Protein AF-A0A4V0IC32-F1 (afdb_monomer)

Structure (mmCIF, N/CA/C/O backbone):
data_AF-A0A4V0IC32-F1
#
_entry.id   AF-A0A4V0IC32-F1
#
loop_
_atom_site.group_PDB
_atom_site.id
_atom_site.type_symbol
_atom_site.label_atom_id
_atom_site.label_alt_id
_atom_site.label_comp_id
_atom_site.label_asym_id
_atom_site.label_entity_id
_atom_site.label_seq_id
_atom_site.pdbx_PDB_ins_code
_atom_site.Cartn_x
_atom_site.Cartn_y
_atom_site.Cartn_z
_atom_site.occupanc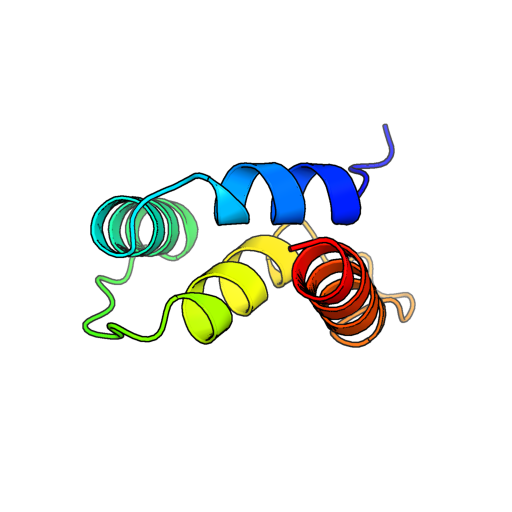y
_atom_site.B_iso_or_equiv
_atom_site.auth_seq_id
_atom_site.auth_comp_id
_atom_site.auth_asym_id
_atom_site.auth_atom_id
_atom_site.pdbx_PDB_model_num
ATOM 1 N N . MET A 1 1 ? -1.621 -14.038 -14.004 1.00 36.66 1 MET A N 1
ATOM 2 C CA . MET A 1 1 ? -0.811 -12.863 -14.392 1.00 36.66 1 MET A CA 1
ATOM 3 C C . MET A 1 1 ? -0.050 -12.408 -13.158 1.00 36.66 1 MET A C 1
ATOM 5 O O . MET A 1 1 ? -0.696 -12.128 -12.160 1.00 36.66 1 MET A O 1
ATOM 9 N N . GLY A 1 2 ? 1.285 -12.466 -13.179 1.00 48.59 2 GLY A N 1
ATOM 10 C CA . GLY A 1 2 ? 2.121 -12.256 -11.991 1.00 48.59 2 GLY A CA 1
ATOM 11 C C . GLY A 1 2 ? 2.017 -10.826 -11.467 1.00 48.59 2 GLY A C 1
ATOM 12 O O . GLY A 1 2 ? 2.444 -9.887 -12.138 1.00 48.59 2 GLY A O 1
ATOM 13 N N . LEU A 1 3 ? 1.426 -10.663 -10.285 1.00 57.12 3 LEU A N 1
ATOM 14 C CA . LEU A 1 3 ? 1.398 -9.392 -9.574 1.00 57.12 3 LEU A CA 1
ATOM 15 C C . LEU A 1 3 ? 2.830 -9.074 -9.142 1.00 57.12 3 LEU A C 1
ATOM 17 O O . LEU A 1 3 ? 3.416 -9.750 -8.303 1.00 57.12 3 LEU A O 1
ATOM 21 N N . ASN A 1 4 ? 3.433 -8.084 -9.796 1.00 72.31 4 ASN A N 1
ATOM 22 C CA . ASN A 1 4 ? 4.773 -7.637 -9.459 1.00 72.31 4 ASN A CA 1
ATOM 23 C C . ASN A 1 4 ? 4.694 -6.863 -8.137 1.00 72.31 4 ASN A C 1
ATOM 25 O O . ASN A 1 4 ? 4.295 -5.696 -8.126 1.00 72.31 4 ASN A O 1
ATOM 29 N N . VAL A 1 5 ? 5.075 -7.527 -7.046 1.00 73.25 5 VAL A N 1
ATOM 30 C CA . VAL A 1 5 ?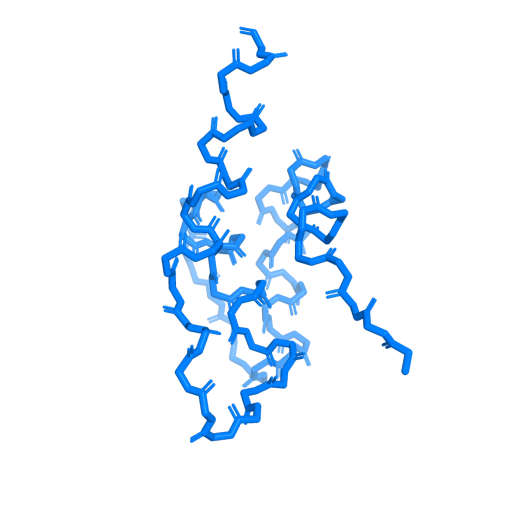 5.108 -6.989 -5.678 1.00 73.25 5 VAL A CA 1
AT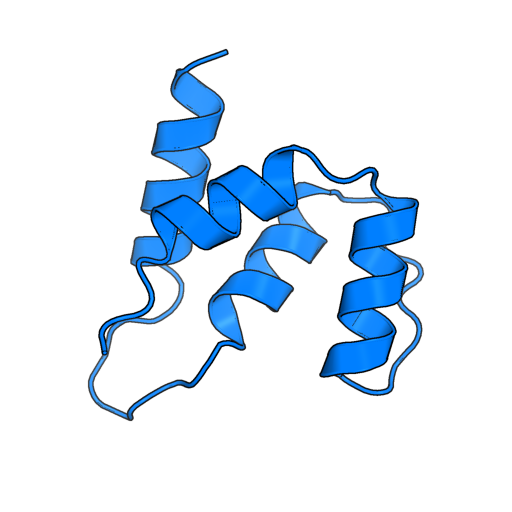OM 31 C C . VAL A 1 5 ? 5.764 -5.605 -5.629 1.00 73.25 5 VAL A C 1
ATOM 33 O O . VAL A 1 5 ? 5.269 -4.718 -4.942 1.00 73.25 5 VAL A O 1
ATOM 36 N N . ALA A 1 6 ? 6.808 -5.349 -6.426 1.00 74.00 6 ALA A N 1
ATOM 37 C CA . ALA A 1 6 ? 7.468 -4.044 -6.459 1.00 74.00 6 ALA A CA 1
ATOM 38 C C . ALA A 1 6 ? 6.562 -2.917 -6.983 1.00 74.00 6 ALA A C 1
ATOM 40 O O . ALA A 1 6 ? 6.630 -1.792 -6.486 1.00 74.00 6 ALA A O 1
ATOM 41 N N . LYS A 1 7 ? 5.678 -3.197 -7.951 1.00 78.69 7 LYS A N 1
ATOM 42 C CA . LYS A 1 7 ? 4.701 -2.209 -8.442 1.00 78.69 7 LYS A CA 1
ATOM 43 C C . LYS A 1 7 ? 3.634 -1.913 -7.394 1.00 78.69 7 LYS A C 1
ATOM 45 O O . LYS A 1 7 ? 3.276 -0.751 -7.214 1.00 78.69 7 LYS A O 1
ATOM 50 N N . GLU A 1 8 ? 3.152 -2.937 -6.693 1.00 81.56 8 GLU A N 1
ATOM 51 C CA . GLU A 1 8 ? 2.190 -2.747 -5.605 1.00 81.56 8 GLU A CA 1
ATOM 52 C C . GLU A 1 8 ? 2.813 -1.966 -4.450 1.00 81.56 8 GLU A C 1
ATOM 54 O O . GLU A 1 8 ? 2.244 -0.971 -4.011 1.00 81.56 8 GLU A O 1
ATOM 59 N N . VAL A 1 9 ? 4.022 -2.334 -4.020 1.00 83.06 9 VAL A N 1
ATOM 60 C CA . VAL A 1 9 ? 4.770 -1.610 -2.986 1.00 83.06 9 VAL A CA 1
ATOM 61 C C . VAL A 1 9 ? 5.006 -0.156 -3.399 1.00 83.06 9 VAL A C 1
ATOM 63 O O . VAL A 1 9 ? 4.764 0.739 -2.594 1.00 83.06 9 VAL A O 1
ATOM 66 N N . ALA A 1 10 ? 5.393 0.113 -4.650 1.00 84.19 10 ALA A N 1
ATOM 67 C CA . ALA A 1 10 ? 5.560 1.476 -5.156 1.00 84.19 10 ALA A CA 1
ATOM 68 C C . ALA A 1 10 ? 4.242 2.272 -5.179 1.00 84.19 10 ALA A C 1
ATOM 70 O O . ALA A 1 10 ? 4.235 3.460 -4.859 1.00 84.19 10 ALA A O 1
ATOM 71 N N . ALA A 1 11 ? 3.113 1.642 -5.514 1.00 85.81 11 ALA A N 1
ATOM 72 C CA . ALA A 1 11 ? 1.799 2.282 -5.449 1.00 85.81 11 ALA A CA 1
ATOM 73 C C . ALA A 1 11 ? 1.386 2.578 -3.996 1.00 85.81 11 ALA A C 1
ATOM 75 O O . ALA A 1 11 ? 0.931 3.679 -3.683 1.00 85.81 11 ALA A O 1
ATOM 76 N N . LEU A 1 12 ? 1.615 1.628 -3.087 1.00 85.75 12 LEU A N 1
ATOM 77 C CA . LEU A 1 12 ? 1.359 1.775 -1.657 1.00 85.75 12 LEU A CA 1
ATOM 78 C C . LEU A 1 12 ? 2.279 2.827 -1.021 1.00 85.75 12 LEU A C 1
ATOM 80 O O . LEU A 1 12 ? 1.835 3.535 -0.127 1.00 85.75 12 LEU A O 1
ATOM 84 N N . GLN A 1 13 ? 3.518 2.993 -1.503 1.00 83.19 13 GLN A N 1
ATOM 85 C CA . GLN A 1 13 ? 4.476 4.045 -1.115 1.00 83.19 13 GLN A CA 1
ATOM 86 C C . GLN A 1 13 ? 4.026 5.469 -1.496 1.00 83.19 13 GLN A C 1
ATOM 88 O O . GLN A 1 13 ? 4.498 6.439 -0.906 1.00 83.19 13 GLN A O 1
ATOM 93 N N . ARG A 1 14 ? 3.072 5.620 -2.419 1.00 87.19 14 ARG A N 1
ATOM 94 C CA . ARG A 1 14 ? 2.512 6.933 -2.789 1.00 87.19 14 ARG A CA 1
ATOM 95 C C . ARG A 1 14 ? 1.280 7.314 -1.968 1.00 87.19 14 ARG A C 1
ATOM 97 O O . ARG A 1 14 ? 0.938 8.487 -1.906 1.00 87.19 14 ARG A O 1
ATOM 104 N N . MET A 1 15 ? 0.635 6.346 -1.315 1.00 86.06 15 MET A N 1
ATOM 105 C CA . MET A 1 15 ? -0.563 6.570 -0.495 1.00 86.06 15 MET A CA 1
ATOM 106 C C . MET A 1 15 ? -0.213 7.159 0.867 1.00 86.06 15 MET A C 1
ATOM 108 O O . MET A 1 15 ? 0.814 6.831 1.440 1.00 86.06 15 MET A O 1
ATOM 112 N N . THR A 1 16 ? -1.050 7.997 1.446 1.00 87.19 16 THR A N 1
ATOM 113 C CA . THR A 1 16 ? -0.877 8.490 2.818 1.00 87.19 16 THR A CA 1
ATOM 114 C C . THR A 1 16 ? -1.083 7.370 3.854 1.00 87.19 16 THR A C 1
ATOM 116 O O . THR A 1 16 ? -1.744 6.367 3.570 1.00 87.19 16 THR A O 1
ATOM 119 N N . PRO A 1 17 ? -0.581 7.519 5.097 1.00 82.81 17 PRO A N 1
ATOM 120 C CA . PRO A 1 17 ? -0.826 6.543 6.165 1.00 82.81 17 PRO A CA 1
ATOM 121 C C . PRO A 1 17 ? -2.318 6.267 6.412 1.00 82.81 17 PRO A C 1
ATOM 123 O O . PRO A 1 17 ? -2.690 5.141 6.727 1.00 82.81 17 PRO A O 1
ATOM 126 N N . LYS A 1 18 ? -3.180 7.274 6.221 1.00 85.31 18 LYS A N 1
ATOM 127 C CA . LYS A 1 18 ? -4.637 7.148 6.364 1.00 85.31 18 LYS A CA 1
ATOM 128 C C . LYS A 1 18 ? -5.252 6.291 5.253 1.00 85.31 18 LYS A C 1
ATOM 130 O O . LYS A 1 18 ? -6.112 5.460 5.529 1.00 85.31 18 LYS A O 1
ATOM 135 N N . GLU A 1 19 ? -4.797 6.461 4.014 1.00 87.94 19 GLU A N 1
ATOM 136 C CA . GLU A 1 19 ? -5.238 5.644 2.874 1.00 87.94 19 GLU A CA 1
ATOM 137 C C . GLU A 1 19 ? -4.751 4.200 2.991 1.00 87.94 19 GLU A C 1
ATOM 139 O O . GLU A 1 19 ? -5.511 3.273 2.724 1.00 87.94 19 GLU A O 1
ATOM 144 N N . LEU A 1 20 ? -3.517 3.999 3.462 1.00 88.19 20 LEU A N 1
ATOM 145 C CA . LEU A 1 20 ? -2.994 2.669 3.768 1.00 88.19 20 LEU A CA 1
ATOM 146 C C . LEU A 1 20 ? -3.808 1.981 4.867 1.00 88.19 20 LEU A C 1
ATOM 148 O O . LEU A 1 20 ? -4.148 0.812 4.723 1.00 88.19 20 LE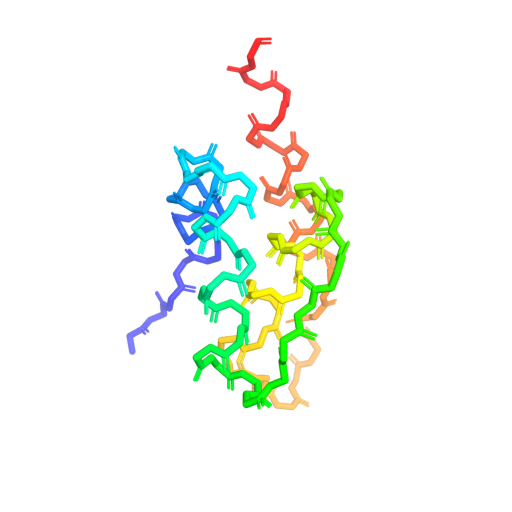U A O 1
ATOM 152 N N . ALA A 1 21 ? -4.161 2.695 5.938 1.00 85.38 21 ALA A N 1
ATOM 153 C CA . ALA A 1 21 ? -4.984 2.143 7.012 1.00 85.38 21 ALA A CA 1
ATOM 154 C C . ALA A 1 21 ? -6.391 1.765 6.522 1.00 85.38 21 ALA A C 1
ATOM 156 O O . ALA A 1 2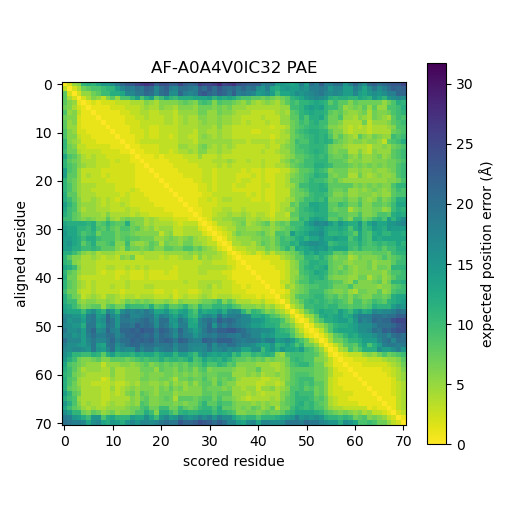1 ? -6.914 0.723 6.907 1.00 85.38 21 ALA A O 1
ATOM 157 N N . ARG A 1 22 ? -6.977 2.572 5.628 1.00 87.50 22 ARG A N 1
ATOM 158 C CA . ARG A 1 22 ? -8.269 2.267 5.002 1.00 87.50 22 ARG A CA 1
ATOM 159 C C . ARG A 1 22 ? -8.187 1.037 4.101 1.00 87.50 22 ARG A C 1
ATOM 161 O O . ARG A 1 22 ? -8.981 0.128 4.276 1.00 87.50 22 ARG A O 1
ATOM 168 N N . LYS A 1 23 ? -7.180 0.955 3.225 1.00 85.31 23 LYS A N 1
ATOM 169 C CA . LYS A 1 23 ? -6.941 -0.238 2.396 1.00 85.31 23 LYS A CA 1
ATOM 170 C C . LYS A 1 23 ? -6.698 -1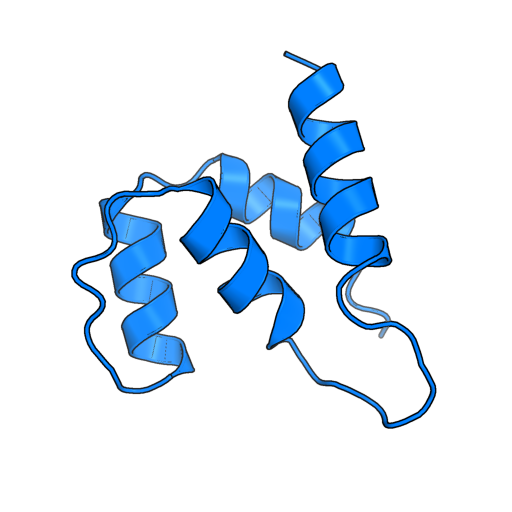.490 3.224 1.00 85.31 23 LYS A C 1
ATOM 172 O O . LYS A 1 23 ? -7.143 -2.565 2.848 1.00 85.31 23 LYS A O 1
ATOM 177 N N . PHE A 1 24 ? -5.975 -1.355 4.330 1.00 84.56 24 PHE A N 1
ATOM 178 C CA . PHE A 1 24 ? -5.785 -2.448 5.269 1.00 84.56 24 PHE A CA 1
ATOM 179 C C . PHE A 1 24 ? -7.135 -2.897 5.842 1.00 84.56 24 PHE A C 1
ATOM 181 O O . PHE A 1 24 ? -7.430 -4.084 5.816 1.00 84.56 24 PHE A O 1
ATOM 188 N N . ALA A 1 25 ? -7.980 -1.967 6.288 1.00 86.69 25 ALA A N 1
ATOM 189 C CA . ALA A 1 25 ? -9.312 -2.298 6.786 1.00 86.69 25 ALA A CA 1
ATOM 190 C C . ALA A 1 25 ? -10.219 -2.917 5.709 1.00 86.69 25 ALA A C 1
ATOM 192 O O . ALA A 1 25 ? -10.934 -3.862 6.008 1.00 86.69 25 ALA A O 1
ATOM 193 N N . ASP A 1 26 ? -10.147 -2.454 4.459 1.00 85.31 26 ASP A N 1
ATOM 194 C CA . ASP A 1 26 ? -10.912 -3.029 3.343 1.00 85.31 26 ASP A CA 1
ATOM 195 C C . ASP A 1 26 ? -10.449 -4.457 2.993 1.00 85.31 26 ASP A C 1
ATOM 197 O O . ASP A 1 26 ? -11.266 -5.303 2.640 1.00 85.31 26 ASP A O 1
ATOM 201 N N . LEU A 1 27 ? -9.144 -4.743 3.091 1.00 83.25 27 LEU A N 1
ATOM 202 C CA . LEU A 1 27 ? -8.576 -6.060 2.767 1.00 83.25 27 LEU A CA 1
ATOM 203 C C . LEU A 1 27 ? -8.715 -7.077 3.901 1.00 83.25 27 LEU A C 1
ATOM 205 O O . LEU A 1 27 ? -8.933 -8.257 3.643 1.00 83.25 27 LEU A O 1
ATOM 209 N N . PHE A 1 28 ? -8.546 -6.632 5.145 1.00 81.50 28 PHE A N 1
ATOM 210 C CA . PHE A 1 28 ? -8.525 -7.505 6.319 1.00 81.50 28 PHE A CA 1
ATOM 211 C C . PHE A 1 28 ? -9.819 -7.453 7.136 1.00 81.50 28 PHE A C 1
ATOM 213 O O . PHE A 1 28 ? -9.978 -8.241 8.060 1.00 81.50 28 PHE A O 1
ATOM 220 N N . GLY A 1 29 ? -10.726 -6.520 6.845 1.00 81.31 29 GLY A N 1
ATOM 221 C CA . GLY A 1 29 ? -11.944 -6.292 7.627 1.00 81.31 29 GLY A CA 1
ATOM 222 C C . GLY A 1 29 ? -11.708 -5.631 8.990 1.00 81.31 29 GLY A C 1
ATOM 223 O O . GLY A 1 29 ? -12.669 -5.370 9.710 1.00 81.31 29 GLY A O 1
ATOM 224 N N . GLU A 1 30 ? -10.455 -5.335 9.357 1.00 78.94 30 GLU A N 1
ATOM 225 C CA . GLU A 1 30 ? -10.093 -4.786 10.666 1.00 78.94 30 GLU A CA 1
ATOM 226 C C . GLU A 1 30 ? -9.515 -3.366 10.561 1.00 78.94 30 GLU A C 1
ATOM 228 O O . GLU A 1 30 ? -8.518 -3.146 9.858 1.00 78.94 30 GLU A O 1
ATOM 233 N N . PRO A 1 31 ? -10.069 -2.380 11.293 1.00 77.38 31 PRO A N 1
ATOM 234 C CA . PRO A 1 31 ? -9.472 -1.059 11.370 1.00 77.38 31 PRO A CA 1
ATOM 235 C C . PRO A 1 31 ? -8.133 -1.138 12.105 1.00 77.38 31 PRO A C 1
ATOM 237 O O . PRO A 1 31 ? -8.025 -1.652 13.217 1.00 77.38 31 PRO A O 1
ATOM 240 N N . THR A 1 32 ? -7.093 -0.580 11.496 1.00 79.00 32 THR A N 1
ATOM 241 C CA . THR A 1 32 ? -5.765 -0.521 12.104 1.00 79.00 32 THR A CA 1
ATOM 242 C C . THR A 1 32 ? -5.471 0.875 12.637 1.00 79.00 32 THR A C 1
ATOM 244 O O . THR A 1 32 ? -5.545 1.868 11.915 1.00 79.00 32 THR A O 1
ATOM 247 N N . ASN A 1 33 ? -5.081 0.953 13.911 1.00 75.25 33 ASN A N 1
ATOM 248 C CA . ASN A 1 33 ? -4.567 2.181 14.527 1.00 75.25 33 ASN A CA 1
ATOM 249 C C . ASN A 1 33 ? -3.073 2.407 14.230 1.00 75.25 33 ASN A C 1
ATOM 251 O O . ASN A 1 33 ? -2.461 3.347 14.744 1.00 75.25 33 ASN A O 1
ATOM 255 N N . ALA A 1 34 ? -2.446 1.536 13.432 1.00 73.62 34 ALA A N 1
ATOM 256 C CA . ALA A 1 34 ? -1.031 1.651 13.127 1.00 73.62 34 ALA A CA 1
ATOM 257 C C . ALA A 1 34 ? -0.766 2.896 12.268 1.00 73.62 34 ALA A C 1
ATOM 259 O O . ALA A 1 34 ? -1.204 2.992 11.128 1.00 73.62 34 ALA A O 1
ATOM 260 N N . ARG A 1 35 ? 0.023 3.836 12.799 1.00 72.31 35 ARG A N 1
ATOM 261 C CA . ARG A 1 35 ? 0.511 5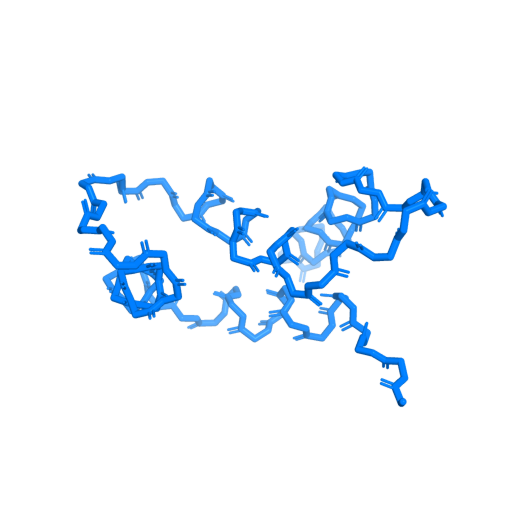.014 12.054 1.00 72.31 35 ARG A CA 1
ATOM 262 C C . ARG A 1 35 ? 1.810 4.749 11.289 1.00 72.31 35 ARG A C 1
ATOM 264 O O . ARG A 1 35 ? 2.286 5.607 10.553 1.00 72.31 35 ARG A O 1
ATOM 271 N N . ASN A 1 36 ? 2.395 3.564 11.466 1.00 82.75 36 ASN A N 1
ATOM 272 C CA . ASN A 1 36 ? 3.628 3.181 10.795 1.00 82.75 36 ASN A CA 1
ATOM 273 C C . ASN A 1 36 ? 3.324 2.752 9.354 1.00 82.75 36 ASN A C 1
ATOM 275 O O . ASN A 1 36 ? 2.844 1.645 9.102 1.00 82.75 36 ASN A O 1
ATOM 279 N N . ARG A 1 37 ? 3.642 3.649 8.420 1.00 82.25 37 ARG A N 1
ATOM 280 C CA . ARG A 1 37 ? 3.483 3.469 6.976 1.00 82.25 37 ARG A CA 1
ATOM 281 C C . ARG A 1 37 ? 4.114 2.164 6.485 1.00 82.25 37 ARG A C 1
ATOM 283 O O . ARG A 1 37 ? 3.432 1.368 5.850 1.00 82.25 37 ARG A O 1
ATOM 290 N N . THR A 1 38 ? 5.376 1.908 6.823 1.00 82.94 38 THR A N 1
ATOM 291 C CA . THR A 1 38 ? 6.116 0.710 6.394 1.00 82.94 38 THR A CA 1
ATOM 292 C C . THR A 1 38 ? 5.441 -0.573 6.873 1.00 82.94 38 THR A C 1
ATOM 294 O O . THR A 1 38 ? 5.308 -1.528 6.109 1.00 82.94 38 THR A O 1
ATOM 297 N N . ARG A 1 39 ? 4.927 -0.577 8.111 1.00 83.25 39 ARG A N 1
ATOM 298 C CA . ARG A 1 39 ? 4.182 -1.717 8.669 1.00 83.25 39 ARG A CA 1
ATOM 299 C C . ARG A 1 39 ? 2.901 -2.013 7.880 1.00 83.25 39 ARG A C 1
ATOM 301 O O . ARG A 1 39 ? 2.590 -3.180 7.653 1.00 83.25 39 ARG A O 1
ATOM 308 N N . LEU A 1 40 ? 2.175 -0.976 7.457 1.00 84.38 40 LEU A N 1
ATOM 309 C CA . LEU A 1 40 ? 0.955 -1.126 6.657 1.00 84.38 40 LEU A CA 1
ATOM 310 C C . LEU A 1 40 ? 1.261 -1.628 5.247 1.00 84.38 40 LEU A C 1
ATOM 312 O O . LEU A 1 40 ? 0.640 -2.587 4.800 1.00 84.38 40 LEU A O 1
ATOM 316 N N . VAL A 1 41 ? 2.249 -1.029 4.574 1.00 84.94 41 VAL A N 1
ATOM 317 C CA . VAL A 1 41 ? 2.648 -1.436 3.217 1.00 84.94 41 VAL A CA 1
ATOM 318 C C . VAL A 1 41 ? 3.077 -2.901 3.197 1.00 84.94 41 VAL A C 1
ATOM 320 O O . VAL A 1 41 ? 2.601 -3.653 2.353 1.00 84.94 41 VAL A O 1
ATOM 323 N N . ARG A 1 42 ? 3.904 -3.328 4.162 1.00 81.69 42 ARG A N 1
ATOM 324 C CA . ARG A 1 42 ? 4.361 -4.721 4.285 1.00 81.69 42 ARG A CA 1
ATOM 325 C C . ARG A 1 42 ? 3.195 -5.701 4.403 1.00 81.69 42 ARG A C 1
ATOM 327 O O . ARG A 1 42 ? 3.169 -6.708 3.706 1.00 81.69 42 ARG A O 1
ATOM 334 N N . ARG A 1 43 ? 2.215 -5.398 5.260 1.00 80.38 43 ARG A N 1
ATOM 335 C CA . ARG A 1 43 ? 1.042 -6.262 5.456 1.00 80.38 43 ARG A CA 1
ATOM 336 C C . ARG A 1 43 ? 0.130 -6.306 4.237 1.00 80.38 43 ARG A C 1
ATOM 338 O O . ARG A 1 43 ? -0.366 -7.374 3.913 1.00 80.38 43 ARG A O 1
ATOM 345 N N . ILE A 1 44 ? -0.088 -5.169 3.580 1.00 84.12 44 ILE A N 1
ATOM 346 C CA . ILE A 1 44 ? -0.942 -5.097 2.390 1.00 84.12 44 ILE A CA 1
ATOM 347 C C . ILE A 1 44 ? -0.284 -5.842 1.221 1.00 84.12 44 ILE A C 1
ATOM 349 O O . ILE A 1 44 ? -0.937 -6.664 0.587 1.00 84.12 44 ILE A O 1
ATOM 353 N N . ALA A 1 45 ? 1.013 -5.624 0.983 1.00 81.50 45 ALA A N 1
ATOM 354 C CA . ALA A 1 45 ? 1.760 -6.299 -0.078 1.00 81.50 45 ALA A CA 1
ATOM 355 C C . ALA A 1 45 ? 1.899 -7.815 0.167 1.00 81.50 45 ALA A C 1
ATOM 357 O O . ALA A 1 45 ? 1.748 -8.603 -0.759 1.00 81.50 45 ALA A O 1
ATOM 358 N N . GLY A 1 46 ? 2.117 -8.242 1.417 1.00 73.38 46 GLY A N 1
ATOM 359 C CA . GLY A 1 46 ? 2.210 -9.663 1.783 1.00 73.38 46 GLY A CA 1
ATOM 360 C C . GLY A 1 46 ? 0.879 -10.431 1.771 1.00 73.38 46 GLY A C 1
ATOM 361 O O . GLY A 1 46 ? 0.886 -11.652 1.888 1.00 73.38 46 GLY A O 1
ATOM 362 N N . SER A 1 47 ? -0.260 -9.743 1.630 1.00 66.81 47 SER A N 1
ATOM 363 C CA . SER A 1 47 ? -1.597 -10.358 1.607 1.00 66.81 47 SER A CA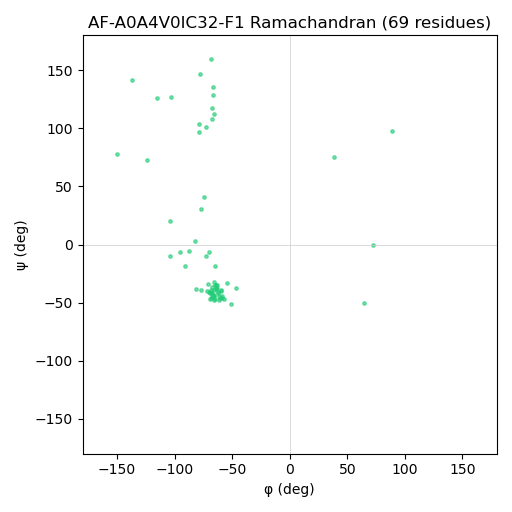 1
ATOM 364 C C . SER A 1 47 ? -2.133 -10.639 0.203 1.00 66.81 47 SER A C 1
ATOM 366 O O . SER A 1 47 ? -3.191 -11.257 0.084 1.00 66.81 47 SER A O 1
ATOM 368 N N . SER A 1 48 ? -1.438 -10.203 -0.854 1.00 61.81 48 SER A N 1
ATOM 369 C CA . SER A 1 48 ? -1.888 -10.268 -2.257 1.00 61.81 48 SER A CA 1
ATOM 370 C C . SER A 1 48 ? -1.816 -11.686 -2.872 1.00 61.81 48 SER A C 1
ATOM 372 O O . SER A 1 48 ? -1.474 -11.832 -4.037 1.00 61.81 48 SER A O 1
ATOM 374 N N . ASN A 1 49 ? -2.192 -12.729 -2.110 1.00 45.81 49 ASN A N 1
ATOM 375 C CA . ASN A 1 49 ? -2.206 -14.171 -2.440 1.00 45.81 49 ASN A CA 1
ATOM 376 C C . ASN A 1 49 ? -0.896 -14.943 -2.144 1.00 45.81 49 ASN A C 1
ATOM 378 O O . ASN A 1 49 ? -0.006 -14.994 -2.996 1.00 45.81 49 ASN A O 1
ATOM 382 N N . PRO A 1 50 ? -0.782 -15.642 -0.996 1.00 49.16 50 PRO A N 1
ATOM 383 C CA . PRO A 1 50 ? 0.292 -16.604 -0.784 1.00 49.16 50 PRO A CA 1
ATOM 384 C C . PRO A 1 50 ? -0.042 -17.917 -1.508 1.00 49.16 50 PRO A C 1
ATOM 386 O O . PRO A 1 50 ? -0.750 -18.776 -0.986 1.00 49.16 50 PRO A O 1
ATOM 389 N N . SER A 1 51 ? 0.492 -18.114 -2.716 1.00 43.34 51 SER A N 1
ATOM 390 C CA . SER A 1 51 ? 0.658 -19.487 -3.210 1.00 43.34 51 SER A CA 1
ATOM 391 C C . SER A 1 51 ? 1.706 -20.197 -2.334 1.00 43.34 51 SER A C 1
ATOM 393 O O . SER A 1 51 ? 2.744 -19.603 -2.044 1.00 43.34 51 SER A O 1
ATOM 395 N N . PRO A 1 52 ? 1.481 -21.452 -1.901 1.00 47.53 52 PRO A N 1
ATOM 396 C CA . PRO A 1 52 ? 2.185 -22.083 -0.774 1.00 47.53 52 PRO A CA 1
ATOM 397 C C . PRO A 1 52 ? 3.614 -22.566 -1.086 1.00 47.53 52 PRO A C 1
ATOM 399 O O . PRO A 1 52 ? 4.091 -23.543 -0.515 1.00 47.53 52 PRO A O 1
ATOM 402 N N . ARG A 1 53 ? 4.334 -21.907 -1.994 1.00 46.06 53 ARG A N 1
ATOM 403 C CA . ARG A 1 53 ? 5.717 -22.252 -2.340 1.00 46.06 53 ARG A CA 1
ATOM 404 C C . ARG A 1 53 ? 6.607 -21.030 -2.149 1.00 46.06 53 ARG A C 1
ATOM 406 O O . ARG A 1 53 ? 6.997 -20.399 -3.115 1.00 46.06 53 ARG A O 1
ATOM 413 N N . VAL A 1 54 ? 6.847 -20.707 -0.878 1.00 48.12 54 VAL A N 1
ATOM 414 C CA . VAL A 1 54 ? 7.976 -19.907 -0.365 1.00 48.12 54 VAL A CA 1
ATOM 415 C C . VAL A 1 54 ? 8.374 -18.715 -1.254 1.00 48.12 54 VAL A C 1
ATOM 417 O O . VAL A 1 54 ? 9.395 -18.748 -1.927 1.00 48.12 54 VAL A O 1
ATOM 420 N N . SER A 1 55 ? 7.572 -17.653 -1.213 1.00 53.06 55 SER A N 1
ATOM 421 C CA . SER A 1 55 ? 7.986 -16.287 -1.570 1.00 53.06 55 SER A CA 1
ATOM 422 C C . SER A 1 55 ? 7.139 -15.342 -0.718 1.00 53.06 55 SER A C 1
ATOM 424 O O . SER A 1 55 ? 6.097 -14.843 -1.139 1.00 53.06 55 SER A O 1
ATOM 426 N N . THR A 1 56 ? 7.510 -15.209 0.556 1.00 63.78 56 THR A N 1
ATOM 427 C CA . THR A 1 56 ? 6.775 -14.407 1.543 1.00 63.78 56 THR A CA 1
ATOM 428 C C . THR A 1 56 ? 7.777 -13.611 2.369 1.00 63.78 56 THR A C 1
ATOM 430 O O . THR A 1 56 ? 8.844 -14.113 2.709 1.00 63.78 56 THR A O 1
ATOM 433 N N . ASP A 1 57 ? 7.414 -12.368 2.682 1.00 60.94 57 ASP A N 1
ATOM 434 C CA . ASP A 1 57 ? 8.181 -11.369 3.436 1.00 60.94 57 ASP A CA 1
ATOM 435 C C . ASP A 1 57 ? 9.493 -10.876 2.803 1.00 60.94 57 ASP A C 1
ATOM 437 O O . ASP A 1 57 ? 9.646 -9.663 2.676 1.00 60.94 57 ASP A O 1
ATOM 441 N N . ASP A 1 58 ? 10.396 -11.748 2.354 1.00 64.69 58 ASP A N 1
ATOM 442 C CA . ASP A 1 58 ? 11.728 -11.343 1.872 1.00 64.69 58 ASP A CA 1
ATOM 443 C C . ASP A 1 58 ? 11.657 -10.503 0.582 1.00 64.69 58 ASP A C 1
ATOM 445 O O . ASP A 1 58 ? 12.219 -9.414 0.518 1.00 64.69 58 ASP A O 1
ATOM 449 N N . ASP A 1 59 ? 10.835 -10.907 -0.394 1.00 71.56 59 ASP A N 1
ATOM 450 C CA . ASP A 1 59 ? 10.606 -10.140 -1.631 1.00 71.56 59 ASP A CA 1
ATOM 451 C C . ASP A 1 59 ? 9.937 -8.781 -1.375 1.00 71.56 59 ASP A C 1
ATOM 453 O O . ASP A 1 59 ? 10.213 -7.790 -2.054 1.00 71.56 59 ASP A O 1
ATOM 457 N N . VAL A 1 60 ? 9.048 -8.714 -0.378 1.00 70.50 60 VAL A N 1
ATOM 458 C CA . VAL A 1 60 ? 8.369 -7.472 0.018 1.00 70.50 60 VAL A CA 1
ATOM 459 C C . VAL A 1 60 ? 9.356 -6.541 0.712 1.00 70.50 60 VAL A C 1
ATOM 461 O O . VAL A 1 60 ? 9.326 -5.336 0.467 1.00 70.50 60 VAL A O 1
ATOM 464 N N . LEU A 1 61 ? 10.238 -7.084 1.555 1.00 73.31 61 LEU A N 1
ATOM 465 C CA . LEU A 1 61 ? 11.312 -6.341 2.206 1.00 73.31 61 LEU A CA 1
ATOM 466 C C . LEU A 1 61 ? 12.337 -5.853 1.182 1.00 73.31 61 LEU A C 1
ATOM 468 O O . LEU A 1 61 ? 12.670 -4.673 1.204 1.00 73.31 61 LEU A O 1
ATOM 472 N N . ALA A 1 62 ? 12.751 -6.698 0.238 1.00 80.50 62 ALA A N 1
ATOM 473 C CA . ALA A 1 62 ? 13.641 -6.330 -0.856 1.00 80.50 62 ALA A CA 1
ATOM 474 C C . ALA A 1 62 ? 13.016 -5.257 -1.763 1.00 80.50 62 ALA A C 1
ATOM 476 O O . ALA A 1 62 ? 13.684 -4.294 -2.130 1.00 80.50 62 ALA A O 1
ATOM 477 N N . ALA A 1 63 ? 11.722 -5.360 -2.082 1.00 78.75 63 ALA A N 1
ATOM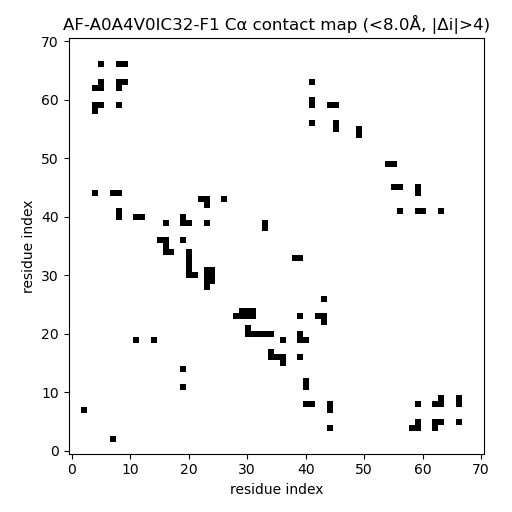 478 C CA . ALA A 1 63 ? 11.005 -4.345 -2.851 1.00 78.75 63 ALA A CA 1
ATOM 479 C C . ALA A 1 63 ? 10.842 -3.030 -2.077 1.00 78.75 63 ALA A C 1
ATOM 481 O O . ALA A 1 63 ? 11.014 -1.951 -2.642 1.00 78.75 63 ALA A O 1
ATOM 482 N N . LEU A 1 64 ? 10.521 -3.101 -0.784 1.00 77.81 64 LEU A N 1
ATOM 483 C CA . LEU A 1 64 ? 10.450 -1.933 0.089 1.00 77.81 64 LEU A CA 1
ATOM 484 C C . LEU A 1 64 ? 11.805 -1.238 0.171 1.00 77.81 64 LEU A C 1
ATOM 486 O O . LEU A 1 64 ? 11.861 -0.024 0.013 1.00 77.81 64 LEU A O 1
ATOM 490 N N . ASP A 1 65 ? 12.874 -1.999 0.368 1.00 81.50 65 ASP A N 1
ATOM 491 C CA . ASP A 1 65 ? 14.241 -1.505 0.458 1.00 81.50 65 ASP A CA 1
ATOM 492 C C . ASP A 1 65 ? 14.719 -0.908 -0.876 1.00 81.50 65 ASP A C 1
ATOM 494 O O . ASP A 1 65 ? 15.220 0.214 -0.902 1.00 81.50 65 ASP A O 1
ATOM 498 N N . ALA A 1 66 ? 14.445 -1.569 -2.005 1.00 81.75 66 ALA A N 1
ATOM 499 C CA . ALA A 1 66 ? 14.745 -1.054 -3.341 1.00 81.75 66 ALA A CA 1
ATOM 500 C C . ALA A 1 66 ? 13.982 0.241 -3.670 1.00 81.75 66 ALA A C 1
ATOM 502 O O . ALA A 1 66 ? 14.515 1.114 -4.356 1.00 81.75 66 ALA A O 1
ATOM 503 N N . VAL A 1 67 ? 12.743 0.386 -3.185 1.00 74.19 67 VAL A N 1
ATOM 504 C CA . VAL A 1 67 ? 11.968 1.627 -3.340 1.00 74.19 67 VAL A CA 1
ATOM 505 C C . VAL A 1 67 ? 12.446 2.707 -2.362 1.00 74.19 67 VAL A C 1
ATOM 507 O O . VAL A 1 67 ? 12.537 3.864 -2.757 1.00 74.19 67 VAL A O 1
ATOM 510 N N . MET A 1 68 ? 12.789 2.357 -1.117 1.00 78.62 68 MET A N 1
ATOM 511 C CA . MET A 1 68 ? 13.270 3.307 -0.102 1.00 78.62 68 MET A CA 1
ATOM 512 C C . MET A 1 68 ? 14.685 3.826 -0.389 1.00 78.62 68 MET A C 1
ATOM 514 O O . MET A 1 68 ? 14.952 4.992 -0.128 1.00 78.62 68 MET A O 1
ATOM 518 N N . ARG A 1 69 ? 15.575 3.014 -0.974 1.00 75.25 69 ARG A N 1
ATOM 519 C CA . ARG A 1 69 ? 16.917 3.447 -1.408 1.00 75.25 69 ARG A CA 1
ATOM 520 C C . ARG A 1 69 ? 16.909 4.395 -2.615 1.00 75.25 69 ARG A C 1
ATOM 522 O O . ARG A 1 69 ? 17.965 4.883 -3.001 1.00 75.25 69 ARG A O 1
ATOM 529 N N . ARG A 1 70 ? 15.748 4.639 -3.233 1.00 59.62 70 ARG A N 1
ATOM 530 C CA . ARG A 1 70 ? 15.590 5.479 -4.433 1.00 59.62 70 ARG A CA 1
ATOM 531 C C . ARG A 1 70 ? 14.994 6.868 -4.127 1.00 59.62 70 ARG A C 1
ATOM 533 O O . ARG A 1 70 ? 14.418 7.478 -5.029 1.00 59.62 70 ARG A O 1
ATOM 540 N N . GLY A 1 71 ? 15.082 7.324 -2.876 1.00 51.69 71 GLY A N 1
ATOM 541 C CA . GLY A 1 71 ? 14.622 8.634 -2.397 1.00 51.69 71 GLY A CA 1
ATOM 542 C C . GLY A 1 71 ? 15.768 9.518 -1.938 1.00 51.69 71 GLY A C 1
ATOM 543 O O . GLY A 1 71 ? 16.739 8.960 -1.383 1.00 51.69 71 GLY A O 1
#

Radius of gyration: 11.86 Å; Cα contacts (8 Å, |Δi|>4): 63; chains: 1; bounding box: 29×31×29 Å

Secondary structure (DSSP, 8-state):
----HHHHHHHHHHS-HHHHHHHHHHHHSS------HHHHHHHHHHTS---SSS-SSHHHHHHHHHHHTT-

Mean predicted aligned error: 7.64 Å

Sequence (71 aa):
MGLNVAKEVAALQRMTPKELARKFADLFGEPTNARNRTRLVRRIAGSSNPSPRVSTDDDVLAALDAVMRRG

pLDDT: mean 74.28, std 13.21, range [36.66, 88.19]

Nearest PDB structures (foldseek):
  3u9m-assembly1_A  TM=2.243E-01  e=5.209E+00  Homo sapiens
  3c1h-assembly1_A  TM=2.432E-01  e=9.305E+00  Escherichia coli

Foldseek 3Di:
DDDQLLVLLVVLVVDQLVVLQVLQCVQVVDRDPDSDSLVSSLVNSQSPDDPPDDDGSPSNVVSNVVNVVVD

Solvent-accessible surface area (backbone atoms only — not comparable to full-atom values): 4410 Å² total; per-residue (Å²): 130,87,79,55,61,52,59,54,46,55,54,50,70,71,47,52,51,67,55,44,28,48,52,40,19,73,73,69,74,46,84,55,88,65,76,52,51,68,64,44,45,52,54,53,61,66,62,76,68,80,67,96,71,88,81,69,62,58,67,56,50,51,34,48,48,61,58,60,74,73,112